Protein AF-A0A3D3GJ33-F1 (afdb_monomer_lite)

Structure (mmCIF, N/CA/C/O backbone):
data_AF-A0A3D3GJ33-F1
#
_entry.id   AF-A0A3D3GJ33-F1
#
loop_
_atom_site.group_PDB
_atom_site.id
_atom_site.type_symbol
_atom_site.label_atom_id
_atom_site.label_alt_id
_atom_site.label_comp_id
_atom_site.label_asym_id
_atom_site.label_entity_id
_atom_site.label_seq_id
_atom_site.pdbx_PDB_ins_code
_atom_site.Cartn_x
_atom_site.Cartn_y
_atom_site.Cartn_z
_atom_site.occupancy
_atom_site.B_iso_or_equiv
_atom_site.auth_seq_id
_atom_site.auth_comp_id
_atom_site.auth_asym_id
_atom_site.auth_atom_id
_atom_site.pdbx_PDB_model_num
ATOM 1 N N . MET A 1 1 ? 20.729 5.915 -4.179 1.00 46.34 1 MET A N 1
ATOM 2 C CA . MET A 1 1 ? 20.562 5.447 -5.581 1.00 46.34 1 MET A CA 1
ATOM 3 C C . MET A 1 1 ? 20.713 6.650 -6.512 1.00 46.34 1 MET A C 1
ATOM 5 O O . MET A 1 1 ? 20.103 7.669 -6.244 1.00 46.34 1 MET A O 1
ATOM 9 N N . ASN A 1 2 ? 21.582 6.604 -7.528 1.00 41.28 2 ASN A N 1
ATOM 10 C CA . ASN A 1 2 ? 21.880 7.772 -8.379 1.00 41.28 2 ASN A CA 1
ATOM 11 C C . ASN A 1 2 ? 20.726 8.002 -9.383 1.00 41.28 2 ASN A C 1
ATOM 13 O O . ASN A 1 2 ? 20.370 7.049 -10.076 1.00 41.28 2 ASN A O 1
ATOM 17 N N . LYS A 1 3 ? 20.158 9.219 -9.475 1.00 41.78 3 LYS A N 1
ATOM 18 C CA . LYS A 1 3 ? 18.988 9.573 -10.325 1.00 41.78 3 LYS A CA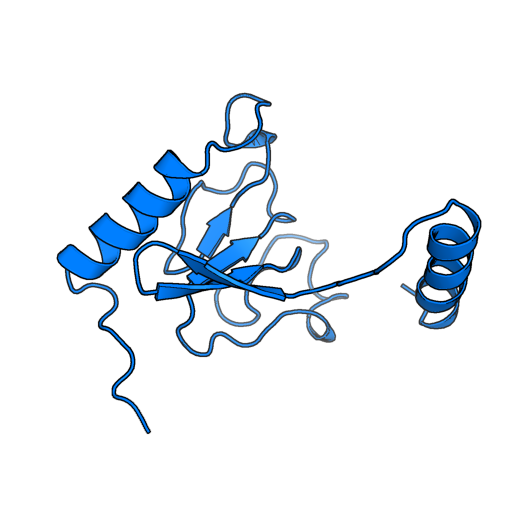 1
ATOM 19 C C . LYS A 1 3 ? 19.077 9.017 -11.759 1.00 41.78 3 LYS A C 1
ATOM 21 O O . LYS A 1 3 ? 18.108 8.462 -12.264 1.00 41.78 3 LYS A O 1
ATOM 26 N N . ARG A 1 4 ? 20.284 9.010 -12.342 1.00 39.16 4 ARG A N 1
ATOM 27 C CA . ARG A 1 4 ? 20.567 8.451 -13.680 1.00 39.16 4 ARG A CA 1
ATOM 28 C C . ARG A 1 4 ? 20.293 6.946 -13.835 1.00 39.16 4 ARG A C 1
ATOM 30 O O . ARG A 1 4 ? 20.022 6.495 -14.942 1.00 39.16 4 ARG A O 1
ATOM 37 N N . LYS A 1 5 ? 20.376 6.146 -12.763 1.00 45.44 5 LYS A N 1
ATOM 38 C CA . LYS A 1 5 ? 20.092 4.695 -12.810 1.00 45.44 5 LYS A CA 1
ATOM 39 C C . LYS A 1 5 ? 18.592 4.384 -12.784 1.00 45.44 5 LYS A C 1
ATOM 41 O O . LYS A 1 5 ? 18.191 3.395 -13.386 1.00 45.44 5 LYS A O 1
ATOM 46 N N . ALA A 1 6 ? 17.780 5.208 -12.118 1.00 52.34 6 ALA A N 1
ATOM 47 C CA . ALA A 1 6 ? 16.324 5.044 -12.105 1.00 52.34 6 ALA A CA 1
ATOM 48 C C . ALA A 1 6 ? 15.701 5.448 -13.455 1.00 52.34 6 ALA A C 1
ATOM 50 O O . ALA A 1 6 ? 14.804 4.771 -13.947 1.00 52.34 6 ALA A O 1
ATOM 51 N N . GLU A 1 7 ? 16.237 6.493 -14.093 1.00 50.84 7 GLU A N 1
ATOM 52 C CA . GLU A 1 7 ? 15.818 6.936 -15.430 1.00 50.84 7 GLU A CA 1
ATOM 53 C C . GLU A 1 7 ? 16.189 5.916 -16.518 1.00 50.84 7 GLU A C 1
ATOM 55 O O . GLU A 1 7 ? 15.342 5.563 -17.332 1.00 50.84 7 GLU A O 1
ATOM 60 N N . GLY A 1 8 ? 17.399 5.343 -16.480 1.00 56.66 8 GLY A N 1
ATOM 61 C CA . GLY A 1 8 ? 17.812 4.309 -17.443 1.00 56.66 8 GLY A CA 1
ATOM 62 C C . GLY A 1 8 ? 17.027 2.992 -17.343 1.00 56.66 8 GLY A C 1
ATOM 63 O O . GLY A 1 8 ? 16.933 2.259 -18.324 1.00 56.66 8 GLY A O 1
ATOM 64 N N . ALA A 1 9 ? 16.432 2.692 -16.183 1.00 66.81 9 ALA A N 1
ATOM 65 C CA . ALA A 1 9 ? 15.575 1.518 -16.013 1.00 66.81 9 ALA A CA 1
ATOM 66 C C . ALA A 1 9 ? 14.190 1.703 -16.656 1.00 66.81 9 ALA A C 1
ATOM 68 O O . ALA A 1 9 ? 13.548 0.734 -17.044 1.00 66.81 9 ALA A O 1
ATOM 69 N N . ARG A 1 10 ? 13.711 2.945 -16.789 1.00 80.19 10 ARG A N 1
ATOM 70 C CA . ARG A 1 10 ? 12.401 3.224 -17.388 1.00 80.19 10 ARG A CA 1
ATOM 71 C C . ARG A 1 10 ? 12.368 2.810 -18.857 1.00 80.19 10 ARG A C 1
ATOM 73 O O . ARG A 1 10 ? 11.447 2.111 -19.274 1.00 80.19 10 ARG A O 1
ATOM 80 N N . ASP A 1 11 ? 13.394 3.191 -19.608 1.00 85.12 11 ASP A N 1
ATOM 81 C CA . ASP A 1 11 ? 13.499 2.867 -21.031 1.00 85.12 11 ASP A CA 1
ATOM 82 C C . ASP A 1 11 ? 13.613 1.361 -21.259 1.00 85.12 11 ASP A C 1
ATOM 84 O O . ASP A 1 11 ? 12.991 0.834 -22.180 1.00 85.12 11 ASP A O 1
ATOM 88 N N . SER A 1 12 ? 14.335 0.643 -20.392 1.00 87.94 12 SER A N 1
ATOM 89 C CA . SER A 1 12 ? 14.434 -0.813 -20.502 1.00 87.94 12 SER A CA 1
ATOM 90 C C . SER A 1 12 ? 13.097 -1.512 -20.243 1.00 87.94 12 SER A C 1
ATOM 92 O O . SER A 1 12 ? 12.781 -2.463 -20.955 1.00 87.94 12 SER A O 1
ATOM 94 N N . TYR A 1 13 ? 12.264 -1.028 -19.310 1.00 89.06 13 TYR A N 1
ATOM 95 C CA . TYR A 1 13 ? 10.905 -1.557 -19.128 1.00 89.06 13 TYR A CA 1
ATOM 96 C C . TYR A 1 13 ? 10.036 -1.340 -20.373 1.00 89.06 13 TYR A C 1
ATOM 98 O O . TYR A 1 13 ? 9.373 -2.272 -20.829 1.00 89.06 13 TYR A O 1
ATOM 106 N N . PHE A 1 14 ? 10.062 -0.152 -20.982 1.00 91.69 14 PHE A N 1
ATOM 107 C CA . PHE A 1 14 ? 9.295 0.086 -22.211 1.00 91.69 14 PHE A CA 1
ATOM 108 C C . PHE A 1 14 ? 9.802 -0.758 -23.385 1.00 91.69 14 PHE A C 1
ATOM 110 O O . PHE A 1 14 ? 8.999 -1.337 -24.115 1.00 91.69 14 PHE A O 1
ATOM 117 N N . GLN A 1 15 ? 11.122 -0.903 -23.533 1.00 92.38 15 GLN A N 1
ATOM 118 C CA . GLN A 1 15 ? 11.723 -1.781 -24.544 1.00 92.38 15 GLN A CA 1
ATOM 119 C C . GLN A 1 15 ? 11.366 -3.257 -24.324 1.00 92.38 15 GLN A C 1
ATOM 121 O O . GLN A 1 15 ? 11.182 -3.990 -25.292 1.00 92.38 15 GLN A O 1
ATOM 126 N N . ALA A 1 16 ? 11.208 -3.687 -23.070 1.00 92.88 16 ALA A N 1
ATOM 127 C CA . ALA A 1 16 ? 10.734 -5.024 -22.719 1.00 92.88 16 ALA A CA 1
ATOM 128 C C . ALA A 1 16 ? 9.220 -5.226 -22.953 1.00 92.88 16 ALA A C 1
ATOM 130 O O . ALA A 1 16 ? 8.720 -6.335 -22.772 1.00 92.88 16 ALA A O 1
ATOM 131 N N . GLY A 1 17 ? 8.486 -4.185 -23.364 1.00 94.25 17 GLY A N 1
ATOM 132 C CA . GLY A 1 17 ? 7.074 -4.265 -23.746 1.00 94.25 17 GLY A CA 1
ATOM 133 C C . GLY A 1 17 ? 6.077 -3.811 -22.677 1.00 94.25 17 GLY A C 1
ATOM 134 O O . GLY A 1 17 ? 4.867 -3.926 -22.893 1.00 94.25 17 GLY A O 1
ATOM 135 N N . PHE A 1 18 ? 6.534 -3.270 -21.542 1.00 91.69 18 PHE A N 1
ATOM 136 C CA . PHE A 1 18 ? 5.631 -2.638 -20.576 1.00 91.69 18 PHE A CA 1
ATOM 137 C C . PHE A 1 18 ? 4.992 -1.396 -21.208 1.00 91.69 18 PHE A C 1
ATOM 139 O O . PHE A 1 18 ? 5.685 -0.566 -21.782 1.00 91.69 18 PHE A O 1
ATOM 146 N N . LYS A 1 19 ? 3.666 -1.247 -21.107 1.00 92.00 19 LYS A N 1
ATOM 147 C CA . LYS A 1 19 ? 2.940 -0.093 -21.682 1.00 92.00 19 LYS A CA 1
ATOM 148 C C . LYS A 1 19 ? 2.905 1.119 -20.761 1.00 92.00 19 LYS A C 1
ATOM 150 O O . LYS A 1 19 ? 2.789 2.248 -21.224 1.00 92.00 19 LYS A O 1
ATOM 155 N N . THR A 1 20 ? 2.977 0.881 -19.458 1.00 89.69 20 THR A N 1
ATOM 156 C CA . THR A 1 20 ? 2.901 1.906 -18.421 1.00 89.69 20 THR A CA 1
ATOM 157 C C . THR A 1 20 ? 3.832 1.532 -17.283 1.00 89.69 20 THR A C 1
ATOM 159 O O . THR A 1 20 ? 3.923 0.361 -16.920 1.00 89.69 20 THR A O 1
ATOM 162 N N . LEU A 1 21 ? 4.475 2.536 -16.696 1.00 88.81 21 LEU A N 1
ATOM 163 C CA . LEU A 1 21 ? 5.271 2.398 -15.484 1.00 88.81 21 LEU A CA 1
ATOM 164 C C . LEU A 1 21 ? 4.726 3.388 -14.458 1.00 88.81 21 LEU A C 1
ATOM 166 O O . LEU A 1 21 ? 4.778 4.597 -14.687 1.00 88.81 21 LEU A O 1
ATOM 170 N N . GLN A 1 22 ? 4.192 2.863 -13.360 1.00 88.00 22 GLN A N 1
ATOM 171 C CA . GLN A 1 22 ? 3.681 3.634 -12.232 1.00 88.00 22 GLN A CA 1
ATOM 172 C C . GLN A 1 22 ? 4.519 3.270 -11.007 1.00 88.00 22 GLN A C 1
ATOM 174 O O . GLN A 1 22 ? 4.682 2.090 -10.703 1.00 88.00 22 GLN A O 1
ATOM 179 N N . LEU A 1 23 ? 5.112 4.274 -10.363 1.00 85.88 23 LEU A N 1
ATOM 180 C CA . LEU A 1 23 ? 5.870 4.090 -9.117 1.00 85.88 23 LEU A CA 1
ATOM 181 C C . LEU A 1 23 ? 4.948 4.135 -7.898 1.00 85.88 23 LEU A C 1
ATOM 183 O O . LEU A 1 23 ? 5.205 3.477 -6.892 1.00 85.88 23 LEU A O 1
ATOM 187 N N . ASP A 1 24 ? 3.866 4.888 -8.040 1.00 90.94 24 ASP A N 1
ATOM 188 C CA . ASP A 1 24 ? 2.751 4.965 -7.126 1.00 90.94 24 ASP A CA 1
ATOM 189 C C . ASP A 1 24 ? 1.444 5.063 -7.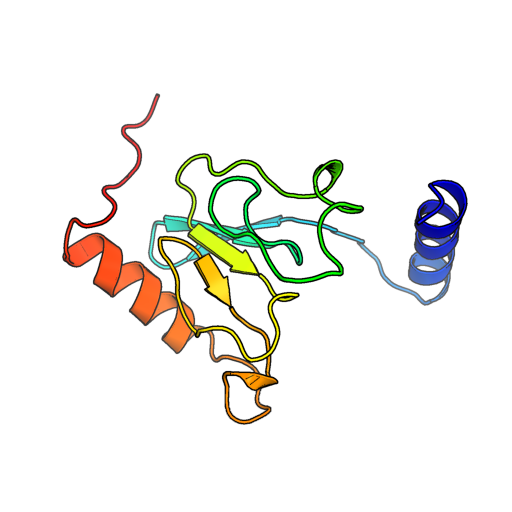919 1.00 90.94 24 ASP A C 1
ATOM 191 O O . ASP A 1 24 ? 1.435 5.312 -9.130 1.00 90.94 24 ASP A O 1
ATOM 195 N N . SER A 1 25 ? 0.342 4.774 -7.240 1.00 93.88 25 SER A N 1
ATOM 196 C CA . SER A 1 25 ? -1.010 4.886 -7.779 1.00 93.88 25 SER A CA 1
ATOM 197 C C . SER A 1 25 ? -1.999 5.002 -6.629 1.00 93.88 25 SER A C 1
ATOM 199 O O . SER A 1 25 ? -1.701 4.555 -5.525 1.00 93.88 25 SER A O 1
ATOM 201 N N . THR A 1 26 ? -3.187 5.541 -6.876 1.00 95.25 26 THR A N 1
ATOM 202 C CA . THR A 1 26 ? -4.259 5.573 -5.875 1.00 95.25 26 THR A CA 1
ATOM 203 C C . THR A 1 26 ? -5.453 4.795 -6.400 1.00 95.25 26 THR A C 1
ATOM 205 O O . THR A 1 26 ? -5.864 4.987 -7.544 1.00 95.25 26 THR A O 1
ATOM 208 N N . LEU A 1 27 ? -6.003 3.917 -5.564 1.00 94.44 27 LEU A N 1
ATOM 209 C CA . LEU A 1 27 ? -7.187 3.116 -5.852 1.00 94.44 27 LEU A CA 1
ATOM 210 C C . LEU A 1 27 ? -8.239 3.329 -4.770 1.00 94.44 27 LEU A C 1
ATOM 212 O O . LEU A 1 27 ? -7.916 3.621 -3.622 1.00 94.44 27 LEU A O 1
ATOM 216 N N . GLU A 1 28 ? -9.498 3.128 -5.131 1.00 95.06 28 GLU A N 1
ATOM 217 C CA . GLU A 1 28 ? -10.573 3.015 -4.156 1.00 95.06 28 GLU A CA 1
ATOM 218 C C . GLU A 1 28 ? -10.731 1.546 -3.758 1.00 95.06 28 GLU A C 1
ATOM 220 O O . GLU A 1 28 ? -10.902 0.676 -4.614 1.00 95.06 28 GLU A O 1
ATOM 225 N N . ILE A 1 29 ? -10.628 1.263 -2.461 1.00 94.38 29 ILE A N 1
ATOM 226 C CA . ILE A 1 29 ? -10.828 -0.070 -1.891 1.00 94.38 29 ILE A CA 1
ATOM 227 C C . ILE A 1 29 ? -11.711 0.105 -0.670 1.00 94.38 29 ILE A C 1
ATOM 229 O O . ILE A 1 29 ? -11.370 0.874 0.226 1.00 94.38 29 ILE A O 1
ATOM 233 N N . ALA A 1 30 ? -12.826 -0.625 -0.626 1.00 93.62 30 ALA A N 1
ATOM 234 C CA . ALA A 1 30 ? -13.779 -0.538 0.476 1.00 93.62 30 ALA A CA 1
ATOM 235 C C . ALA A 1 30 ? -14.218 0.908 0.791 1.00 93.62 30 ALA A C 1
ATOM 237 O O . ALA A 1 30 ? -14.195 1.323 1.948 1.00 93.62 30 ALA A O 1
ATOM 238 N N . ASP A 1 31 ? -14.550 1.671 -0.255 1.00 92.12 31 ASP A N 1
ATOM 239 C CA . ASP A 1 31 ? -14.976 3.075 -0.173 1.00 92.12 31 ASP A CA 1
ATOM 240 C C . ASP A 1 31 ? -13.923 4.017 0.449 1.00 92.12 31 ASP A C 1
ATOM 242 O O . ASP A 1 31 ? -14.218 5.140 0.845 1.00 92.12 31 ASP A O 1
ATOM 246 N N . GLN A 1 32 ? -12.662 3.580 0.535 1.00 91.38 32 GLN A N 1
ATOM 247 C CA . GLN A 1 32 ? -11.543 4.385 1.014 1.00 91.38 32 GLN A CA 1
ATOM 248 C C . GLN A 1 32 ? -10.505 4.580 -0.087 1.00 91.38 32 GLN A C 1
ATOM 250 O O . GLN A 1 32 ? -10.186 3.669 -0.851 1.00 91.38 32 GLN A O 1
ATOM 255 N N . GLN A 1 33 ? -9.916 5.772 -0.121 1.00 94.25 33 GLN A N 1
ATOM 256 C CA . GLN A 1 33 ? -8.769 6.063 -0.973 1.00 94.25 33 GLN A CA 1
ATOM 257 C C . GLN A 1 33 ? -7.514 5.392 -0.395 1.00 94.25 33 GLN A C 1
ATOM 259 O O . GLN A 1 33 ? -7.106 5.656 0.743 1.00 94.25 33 GLN A O 1
ATOM 264 N N . VAL A 1 34 ? -6.902 4.530 -1.201 1.00 95.25 34 VAL A N 1
ATOM 265 C CA . VAL A 1 34 ? -5.726 3.735 -0.858 1.00 95.25 34 VAL A CA 1
ATOM 266 C C . VAL A 1 34 ? -4.588 4.084 -1.806 1.00 95.25 34 VAL A C 1
ATOM 268 O O . VAL A 1 34 ? -4.676 3.874 -3.013 1.00 95.25 34 VAL A O 1
ATOM 271 N N . LEU A 1 35 ? -3.501 4.605 -1.249 1.00 95.88 35 LEU A N 1
ATOM 272 C CA . LEU A 1 35 ? -2.245 4.835 -1.941 1.00 95.88 35 LEU A CA 1
ATOM 273 C C . LEU A 1 35 ? -1.466 3.519 -2.044 1.00 95.88 35 LEU A C 1
ATOM 275 O O . LEU A 1 35 ? -1.272 2.806 -1.062 1.00 95.88 35 LEU A O 1
ATOM 279 N N . LEU A 1 36 ? -0.981 3.215 -3.236 1.00 95.06 36 LEU A N 1
ATOM 280 C CA . LEU A 1 36 ? -0.085 2.109 -3.519 1.00 95.06 36 LEU A CA 1
ATOM 281 C C . LEU A 1 36 ? 1.294 2.702 -3.762 1.00 95.06 36 LEU A C 1
ATOM 283 O O . LEU A 1 36 ? 1.483 3.460 -4.708 1.00 95.06 36 LEU A O 1
ATOM 287 N N . THR A 1 37 ? 2.267 2.347 -2.935 1.00 92.31 37 THR A N 1
ATOM 288 C CA . THR A 1 37 ? 3.677 2.654 -3.189 1.00 92.31 37 THR A CA 1
ATOM 289 C C . THR A 1 37 ? 4.550 1.655 -2.454 1.00 92.31 37 THR A C 1
ATOM 291 O O . THR A 1 37 ? 4.154 1.098 -1.440 1.00 92.31 37 THR A O 1
ATOM 294 N N . HIS A 1 38 ? 5.758 1.395 -2.941 1.00 90.00 38 HIS A N 1
ATOM 295 C CA . HIS A 1 38 ? 6.634 0.446 -2.261 1.00 90.00 38 HIS A CA 1
ATOM 296 C C . HIS A 1 38 ? 7.099 0.953 -0.885 1.00 90.00 38 HIS A C 1
ATOM 298 O O . HIS A 1 38 ? 7.307 0.147 0.023 1.00 90.00 38 HIS A O 1
ATOM 304 N N . MET A 1 39 ? 7.256 2.272 -0.738 1.00 88.81 39 MET A N 1
ATOM 305 C CA . MET A 1 39 ? 7.822 2.900 0.455 1.00 88.81 39 MET A CA 1
ATOM 306 C C . MET A 1 39 ? 6.754 3.129 1.539 1.00 88.81 39 MET A C 1
ATOM 308 O O . MET A 1 39 ? 5.653 3.574 1.217 1.00 88.81 39 MET A O 1
ATOM 312 N N . PRO A 1 40 ? 7.070 2.902 2.827 1.00 88.94 40 PRO A N 1
ATOM 313 C CA . PRO A 1 40 ? 6.180 3.266 3.930 1.00 88.94 40 PRO A CA 1
ATOM 314 C C . PRO A 1 40 ? 6.117 4.794 4.112 1.00 88.94 40 PRO A C 1
ATOM 316 O O . PRO A 1 40 ? 6.965 5.529 3.597 1.00 88.94 40 PRO A O 1
ATOM 319 N N . TYR A 1 41 ? 5.148 5.282 4.894 1.00 89.12 41 TYR A N 1
ATOM 320 C CA . TYR A 1 41 ? 5.046 6.710 5.217 1.00 89.12 41 TYR A CA 1
ATOM 321 C C . TYR A 1 41 ? 6.282 7.251 5.954 1.00 89.12 41 TYR A C 1
ATOM 323 O O . TYR A 1 41 ? 6.910 6.565 6.764 1.00 89.12 41 TYR A O 1
ATOM 331 N N . SER A 1 42 ? 6.602 8.527 5.707 1.00 78.25 42 SER A N 1
ATOM 332 C CA . SER A 1 42 ? 7.778 9.213 6.263 1.00 78.25 42 SER A CA 1
ATOM 333 C C . SER A 1 42 ? 7.762 9.395 7.785 1.00 78.25 42 SER A C 1
ATOM 335 O O . SER A 1 42 ? 8.823 9.450 8.397 1.00 78.25 42 SER A O 1
ATOM 337 N N . SER A 1 43 ? 6.586 9.522 8.404 1.00 60.94 43 SER A N 1
ATOM 338 C CA . SER A 1 43 ? 6.447 10.041 9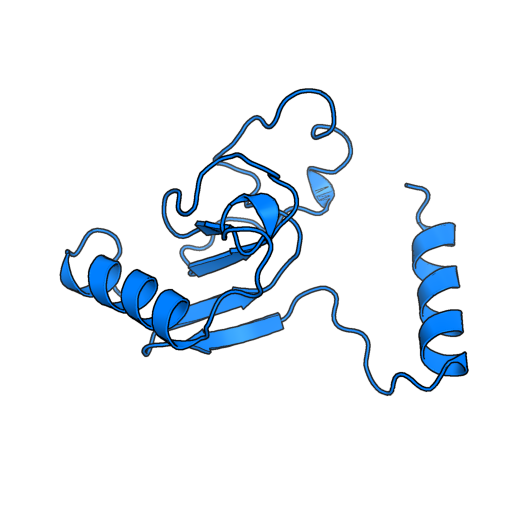.774 1.00 60.94 43 SER A CA 1
ATOM 339 C C . SER A 1 43 ? 6.383 8.993 10.887 1.00 60.94 43 SER A C 1
ATOM 341 O O . SER A 1 43 ? 6.476 9.366 12.053 1.00 60.94 43 SER A O 1
ATOM 343 N N . ASP A 1 44 ? 6.244 7.701 10.574 1.00 55.53 44 ASP A N 1
ATOM 344 C CA . ASP A 1 44 ? 5.705 6.758 11.571 1.00 55.53 44 ASP A CA 1
ATOM 345 C C . ASP A 1 44 ? 6.684 5.647 11.992 1.00 55.53 44 ASP A C 1
ATOM 347 O O . ASP A 1 44 ? 6.406 4.878 12.926 1.00 55.53 44 ASP A O 1
ATOM 351 N N . ILE A 1 45 ? 7.817 5.494 11.293 1.00 57.59 45 ILE A N 1
ATOM 352 C CA . ILE A 1 45 ? 8.702 4.339 11.482 1.00 57.59 45 ILE A CA 1
ATOM 353 C C . ILE A 1 45 ? 10.163 4.689 11.191 1.00 57.59 45 ILE A C 1
ATOM 355 O O . ILE A 1 45 ? 10.529 4.980 10.051 1.00 57.59 45 ILE A O 1
ATOM 359 N N . VAL A 1 46 ? 11.000 4.569 12.223 1.00 56.72 46 VAL A N 1
ATOM 360 C CA . VAL A 1 46 ? 12.432 4.300 12.063 1.00 56.72 46 VAL A CA 1
ATOM 361 C C . VAL A 1 46 ? 12.547 2.821 11.693 1.00 56.72 46 VAL A C 1
ATOM 363 O O . VAL A 1 46 ? 12.306 1.955 12.537 1.00 56.72 46 VAL A O 1
ATOM 366 N N . ILE A 1 47 ? 12.817 2.502 10.427 1.00 59.94 47 ILE A N 1
ATOM 367 C CA . ILE A 1 47 ? 13.169 1.136 10.029 1.00 59.94 47 ILE A CA 1
ATOM 368 C C . ILE A 1 47 ? 14.694 1.059 10.072 1.00 59.94 47 ILE A C 1
ATOM 370 O O . ILE A 1 47 ? 15.379 1.886 9.483 1.00 59.94 47 ILE A O 1
ATOM 374 N N . ASP A 1 48 ? 15.231 0.114 10.840 1.00 56.84 48 ASP A N 1
ATOM 375 C CA . ASP A 1 48 ? 16.666 0.017 11.123 1.00 56.84 48 ASP A CA 1
ATOM 376 C C . ASP A 1 48 ? 17.568 0.089 9.874 1.00 56.84 48 ASP A C 1
ATOM 378 O O . ASP A 1 48 ? 17.338 -0.595 8.876 1.00 56.84 48 ASP A O 1
ATOM 382 N N . GLY A 1 49 ? 18.647 0.874 9.978 1.00 53.97 49 GLY A N 1
ATOM 383 C CA . GLY A 1 49 ? 19.905 0.758 9.223 1.00 53.97 49 GLY A CA 1
ATOM 384 C C . GLY A 1 49 ? 19.915 1.117 7.729 1.00 53.97 49 GLY A C 1
ATOM 385 O O . GLY A 1 49 ? 20.928 1.620 7.249 1.00 53.97 49 GLY A O 1
ATOM 386 N N . TYR A 1 50 ? 18.828 0.889 6.986 1.00 49.16 50 TYR A N 1
ATOM 387 C CA . TYR A 1 50 ? 18.779 1.038 5.516 1.00 49.16 50 TYR A CA 1
ATOM 388 C C . TYR A 1 50 ? 18.021 2.277 5.014 1.00 49.16 50 TYR A C 1
ATOM 390 O O . TYR A 1 50 ? 17.966 2.541 3.813 1.00 49.16 50 TYR A O 1
ATOM 398 N N . ASP A 1 51 ? 17.446 3.048 5.929 1.00 57.44 51 ASP A N 1
ATOM 399 C CA . ASP A 1 51 ? 16.208 3.776 5.657 1.00 57.44 51 ASP A CA 1
ATOM 400 C C . ASP A 1 51 ? 16.376 5.301 5.549 1.00 57.44 51 ASP A C 1
ATOM 402 O O . ASP A 1 51 ? 15.619 5.992 4.866 1.00 57.44 51 ASP A O 1
ATOM 406 N N . GLU A 1 52 ? 17.433 5.842 6.157 1.00 59.62 52 GLU A N 1
ATOM 407 C CA . GLU A 1 52 ? 17.733 7.280 6.136 1.00 59.62 52 GLU A CA 1
ATOM 408 C C . GLU A 1 52 ? 18.006 7.801 4.716 1.00 59.62 52 GLU A C 1
ATOM 410 O O . GLU A 1 52 ? 17.677 8.939 4.389 1.00 59.62 52 GLU A O 1
ATOM 415 N N . GLN A 1 53 ? 18.545 6.949 3.839 1.00 63.62 53 GLN A N 1
ATOM 416 C CA . GLN A 1 53 ? 18.916 7.324 2.471 1.00 63.62 53 GLN A CA 1
ATOM 417 C C . GLN A 1 53 ? 17.716 7.476 1.525 1.00 63.62 53 GLN A C 1
ATOM 419 O O . GLN A 1 53 ? 17.880 8.018 0.433 1.00 63.62 53 GLN A O 1
ATOM 424 N N . PHE A 1 54 ? 16.530 6.991 1.910 1.00 69.38 54 PHE A N 1
ATOM 425 C CA . PHE A 1 54 ? 15.347 6.974 1.044 1.00 69.38 54 PHE A CA 1
ATOM 426 C C . PHE A 1 54 ? 14.173 7.792 1.586 1.00 69.38 54 PHE A C 1
ATOM 428 O O . PHE A 1 54 ? 13.082 7.744 1.019 1.00 69.38 54 PHE A O 1
ATOM 435 N N . GLN A 1 55 ? 14.400 8.581 2.639 1.00 72.62 55 GLN A N 1
ATOM 436 C CA . GLN A 1 55 ? 13.389 9.446 3.256 1.00 72.62 55 GLN A CA 1
ATOM 437 C C . GLN A 1 55 ? 12.713 10.382 2.243 1.00 72.62 55 GLN A C 1
ATOM 439 O O . GLN A 1 55 ? 11.505 10.586 2.314 1.00 72.62 55 GLN A O 1
ATOM 444 N N . GLU A 1 56 ? 13.458 10.897 1.257 1.00 75.88 56 GLU A N 1
ATOM 445 C CA . GLU A 1 56 ? 12.920 11.790 0.215 1.00 75.88 56 GLU A CA 1
ATOM 446 C C . GLU A 1 56 ? 11.905 11.112 -0.727 1.00 75.88 56 GLU A C 1
ATOM 448 O O . GLU A 1 56 ? 11.119 11.804 -1.369 1.00 75.88 56 GLU A O 1
ATOM 453 N N . TYR A 1 57 ? 11.904 9.776 -0.805 1.00 77.50 57 TYR A N 1
ATOM 454 C CA . TYR A 1 57 ? 10.999 8.994 -1.659 1.00 77.50 57 TYR A CA 1
ATOM 455 C C . TYR A 1 57 ? 9.779 8.465 -0.902 1.00 77.50 57 TYR A C 1
ATOM 457 O O . TYR A 1 57 ? 8.946 7.771 -1.485 1.00 77.50 57 TYR A O 1
ATOM 465 N N . ARG A 1 58 ? 9.675 8.746 0.401 1.00 84.94 58 ARG A N 1
ATOM 466 C CA . ARG A 1 58 ? 8.537 8.314 1.206 1.00 84.94 58 ARG A CA 1
ATOM 467 C C . ARG A 1 58 ? 7.354 9.252 0.994 1.00 84.94 58 ARG A C 1
ATOM 469 O O . ARG A 1 58 ? 7.527 10.471 1.081 1.00 84.94 58 ARG A O 1
ATOM 476 N N . PRO A 1 59 ? 6.141 8.720 0.774 1.00 87.12 59 PRO A N 1
ATOM 477 C CA . PRO A 1 59 ? 4.958 9.560 0.765 1.00 87.12 59 PRO A CA 1
ATOM 478 C C . PRO A 1 59 ? 4.752 10.193 2.146 1.00 87.12 59 PRO A C 1
ATOM 480 O O . PRO A 1 59 ? 5.120 9.630 3.186 1.00 87.12 59 PRO A O 1
ATOM 483 N N . LYS A 1 60 ? 4.116 11.363 2.160 1.00 85.62 60 LYS A N 1
ATOM 484 C CA . LYS A 1 60 ? 3.607 11.965 3.394 1.00 85.62 60 LYS A CA 1
ATOM 485 C C . LYS A 1 60 ? 2.314 11.265 3.794 1.00 85.62 60 LYS A C 1
ATOM 487 O O . LYS A 1 60 ? 1.503 10.922 2.936 1.00 85.62 60 LYS A O 1
ATOM 492 N N . ASN A 1 61 ? 2.111 11.078 5.094 1.00 84.88 61 ASN A N 1
ATOM 493 C CA . ASN A 1 61 ? 0.849 10.563 5.605 1.00 84.88 61 ASN A CA 1
ATOM 494 C C . ASN A 1 61 ? -0.215 11.666 5.547 1.00 84.88 61 ASN A C 1
ATOM 496 O O . ASN A 1 61 ? -0.317 12.497 6.445 1.00 84.88 61 ASN A O 1
ATOM 500 N N . GLU A 1 62 ? -0.999 11.681 4.474 1.00 85.50 62 GLU A N 1
ATOM 501 C CA . GLU A 1 62 ? -2.129 12.601 4.319 1.00 85.50 62 GLU A CA 1
ATOM 502 C C . GLU A 1 62 ? -3.454 11.985 4.819 1.00 85.50 62 GLU A C 1
ATOM 504 O O . GLU A 1 62 ? -4.539 12.465 4.496 1.00 85.50 62 GLU A O 1
ATOM 509 N N . GLY A 1 63 ? -3.400 10.893 5.587 1.00 85.38 63 GLY A N 1
ATOM 510 C CA . GLY A 1 63 ? -4.585 10.198 6.094 1.00 85.38 63 GLY A CA 1
ATOM 511 C C . GLY A 1 63 ? -5.224 9.219 5.106 1.00 85.38 63 GLY A C 1
ATOM 512 O O . GLY A 1 63 ? -6.346 8.779 5.340 1.00 85.38 63 GLY A O 1
ATOM 513 N N . LEU A 1 64 ? -4.533 8.869 4.019 1.00 90.88 64 LEU A N 1
ATOM 514 C CA . LEU A 1 64 ? -4.939 7.775 3.133 1.00 90.88 64 LEU A CA 1
ATOM 515 C C . LEU A 1 64 ? -4.543 6.424 3.737 1.00 90.88 64 LEU A C 1
ATOM 517 O O . LEU A 1 64 ? -3.655 6.346 4.590 1.00 90.88 64 LEU A O 1
ATOM 521 N N . TRP A 1 65 ? -5.196 5.357 3.284 1.00 94.69 65 TRP A N 1
ATOM 522 C CA . TRP A 1 65 ? -4.644 4.016 3.464 1.00 94.69 65 TRP A CA 1
ATOM 523 C C . TRP A 1 65 ? -3.429 3.827 2.564 1.00 94.69 65 TRP A C 1
ATOM 525 O O . TRP A 1 65 ? -3.353 4.425 1.494 1.00 94.69 65 TRP A O 1
ATOM 535 N N . LEU A 1 66 ? -2.486 2.993 2.988 1.00 94.75 66 LEU A N 1
ATOM 536 C CA . LEU A 1 66 ? -1.264 2.708 2.251 1.00 94.75 66 LEU A CA 1
ATOM 537 C C . LEU A 1 66 ? -1.067 1.205 2.105 1.00 94.75 66 LEU A C 1
ATOM 539 O O . LEU A 1 66 ? -0.928 0.509 3.108 1.00 94.75 66 LEU A O 1
ATOM 543 N N . LEU A 1 67 ? -0.967 0.721 0.869 1.00 95.56 67 LEU A N 1
ATOM 544 C CA . LEU A 1 67 ? -0.372 -0.582 0.586 1.00 95.56 67 LEU A CA 1
ATOM 545 C C . LEU A 1 67 ? 1.098 -0.371 0.274 1.00 95.56 67 LEU A C 1
ATOM 547 O O . LEU A 1 67 ? 1.429 0.343 -0.674 1.00 95.56 67 LEU A O 1
ATOM 551 N N . HIS A 1 68 ? 1.963 -1.003 1.058 1.00 92.75 68 HIS A N 1
ATOM 552 C CA . HIS A 1 68 ? 3.400 -0.897 0.860 1.00 92.75 68 HIS A CA 1
ATOM 553 C C . HIS A 1 68 ? 4.127 -2.208 1.114 1.00 92.75 68 HIS A C 1
ATOM 555 O O . HIS A 1 68 ? 3.578 -3.167 1.649 1.00 92.75 68 HIS A O 1
ATOM 561 N N . GLY A 1 69 ? 5.389 -2.241 0.700 1.00 85.25 69 GLY A N 1
ATOM 562 C CA . GLY A 1 69 ? 6.319 -3.311 1.030 1.00 85.25 69 GLY A CA 1
ATOM 563 C C . GLY A 1 69 ? 7.465 -2.754 1.861 1.00 85.25 69 GLY A C 1
ATOM 564 O O . GLY A 1 69 ? 7.258 -1.936 2.756 1.00 85.25 69 GLY A O 1
ATOM 565 N N . HIS A 1 70 ? 8.687 -3.169 1.535 1.00 88.69 70 HIS A N 1
ATOM 566 C CA . HIS A 1 70 ? 9.946 -2.628 2.059 1.00 88.69 70 HIS A CA 1
ATOM 567 C C . HIS A 1 70 ? 10.268 -2.942 3.527 1.00 88.69 70 HIS A C 1
ATOM 569 O O . HIS A 1 70 ? 11.433 -3.089 3.879 1.00 88.69 70 HIS A O 1
ATOM 575 N N . VAL A 1 71 ? 9.265 -3.080 4.392 1.00 85.12 71 VAL A N 1
ATOM 576 C CA . VAL A 1 71 ? 9.478 -3.257 5.838 1.00 85.12 71 VAL A CA 1
ATOM 577 C C . VAL A 1 71 ? 9.769 -4.708 6.242 1.00 85.12 71 VAL A C 1
ATOM 579 O O . VAL A 1 71 ? 10.021 -4.973 7.416 1.00 85.12 71 VAL A O 1
ATOM 582 N N . HIS A 1 72 ? 9.790 -5.618 5.266 1.00 86.19 72 HIS A N 1
ATOM 583 C CA . HIS A 1 72 ? 10.024 -7.049 5.433 1.00 86.19 72 HIS A CA 1
ATOM 584 C C . HIS A 1 72 ? 9.074 -7.685 6.472 1.00 86.19 72 HIS A C 1
ATOM 586 O O . HIS A 1 72 ? 7.896 -7.334 6.528 1.00 86.19 72 HIS A O 1
ATOM 592 N N . GLU A 1 73 ? 9.590 -8.572 7.331 1.00 85.62 73 GLU A N 1
ATOM 593 C CA . GLU A 1 73 ? 8.876 -9.342 8.360 1.00 85.62 73 GLU A CA 1
ATOM 594 C C . GLU A 1 73 ? 8.196 -8.470 9.438 1.00 85.62 73 GLU A C 1
ATOM 596 O O . GLU A 1 73 ? 7.538 -8.972 10.354 1.00 85.62 73 GLU A O 1
ATOM 601 N N . LYS A 1 74 ? 8.350 -7.142 9.366 1.00 83.81 74 LYS A N 1
ATOM 602 C CA . LYS A 1 74 ? 7.763 -6.202 10.318 1.00 83.81 74 LYS A CA 1
ATOM 603 C C . LYS A 1 74 ? 6.282 -6.002 10.015 1.00 83.81 74 LYS A C 1
ATOM 605 O O . LYS A 1 74 ? 5.965 -5.297 9.069 1.00 83.81 74 LYS A O 1
ATOM 610 N N . TRP A 1 75 ? 5.438 -6.547 10.901 1.00 89.94 75 TRP A N 1
ATOM 611 C CA . TRP A 1 75 ? 3.987 -6.329 11.067 1.00 89.94 75 TRP A CA 1
ATOM 612 C C . TRP A 1 75 ? 3.126 -6.421 9.789 1.00 89.94 75 TRP A C 1
ATOM 614 O O . TRP A 1 75 ? 3.520 -6.088 8.681 1.00 89.94 75 TRP A O 1
ATOM 624 N N . LYS A 1 76 ? 1.880 -6.878 9.935 1.00 92.44 76 LYS A N 1
ATOM 625 C CA . LYS A 1 76 ? 0.921 -6.890 8.813 1.00 92.44 76 LYS A CA 1
ATOM 626 C C . LYS A 1 76 ? 0.265 -5.531 8.615 1.00 92.44 76 LYS A C 1
ATOM 628 O O . LYS A 1 76 ? 0.109 -5.070 7.489 1.00 92.44 76 LYS A O 1
ATOM 633 N N . THR A 1 77 ? -0.099 -4.884 9.716 1.00 91.75 77 THR A N 1
ATOM 634 C CA . THR A 1 77 ? -0.725 -3.563 9.727 1.00 91.75 77 THR A CA 1
ATOM 635 C C . THR A 1 77 ? -0.085 -2.681 10.791 1.00 91.75 77 THR A C 1
ATOM 637 O O . THR A 1 77 ? 0.329 -3.159 11.851 1.00 91.75 77 THR A O 1
ATOM 640 N N . LYS A 1 78 ? 0.019 -1.385 10.500 1.00 88.31 78 LYS A N 1
ATOM 641 C CA . LYS A 1 78 ? 0.423 -0.355 11.458 1.00 88.31 78 LYS A CA 1
ATOM 642 C C . LYS A 1 78 ? -0.214 0.965 11.049 1.00 88.31 78 LYS A C 1
ATOM 644 O O . LYS A 1 78 ? 0.077 1.488 9.976 1.00 88.31 78 LYS A O 1
ATOM 649 N N . ASN A 1 79 ? -1.057 1.527 11.909 1.00 89.06 79 ASN A N 1
ATOM 650 C CA . ASN A 1 79 ? -1.904 2.670 11.565 1.00 89.06 79 ASN A CA 1
ATOM 651 C C . ASN A 1 79 ? -2.708 2.383 10.276 1.00 89.06 79 ASN A C 1
ATOM 653 O O . ASN A 1 79 ? -3.221 1.281 10.098 1.00 89.06 79 ASN A O 1
ATOM 657 N N . ARG A 1 80 ? -2.752 3.338 9.339 1.00 91.31 80 ARG A N 1
ATOM 658 C CA . ARG A 1 80 ? -3.351 3.175 8.005 1.00 91.31 80 ARG A CA 1
ATOM 659 C C . ARG A 1 80 ? -2.421 2.499 6.980 1.00 91.31 80 ARG A C 1
ATOM 661 O O . ARG A 1 80 ? -2.634 2.631 5.779 1.00 91.31 80 ARG A O 1
ATOM 668 N N . MET A 1 81 ? -1.362 1.817 7.416 1.00 92.75 81 MET A N 1
ATOM 669 C CA . MET A 1 81 ? -0.428 1.118 6.529 1.00 92.75 81 MET A CA 1
ATOM 670 C C . MET A 1 81 ? -0.638 -0.391 6.598 1.00 92.75 81 MET A C 1
ATOM 672 O O . MET A 1 81 ? -0.700 -0.972 7.683 1.00 92.75 81 MET A O 1
ATOM 676 N N . ILE A 1 82 ? -0.706 -1.018 5.430 1.00 95.25 82 ILE A N 1
ATOM 677 C CA . ILE A 1 82 ? -0.818 -2.459 5.249 1.00 95.25 82 ILE A CA 1
ATOM 678 C C . ILE A 1 82 ? 0.428 -2.922 4.498 1.00 95.25 82 ILE A C 1
ATOM 680 O O . ILE A 1 82 ? 0.662 -2.542 3.346 1.00 95.25 82 ILE A O 1
ATOM 684 N N . ASN A 1 83 ? 1.218 -3.763 5.158 1.00 94.62 83 ASN A N 1
ATOM 685 C CA . ASN A 1 83 ? 2.370 -4.410 4.556 1.00 94.62 83 ASN A CA 1
ATOM 686 C C . ASN A 1 83 ? 1.882 -5.569 3.679 1.00 94.62 83 ASN A C 1
ATOM 688 O O . ASN A 1 83 ? 1.322 -6.543 4.183 1.00 94.62 83 ASN A O 1
ATOM 692 N N . VAL A 1 84 ? 2.096 -5.469 2.369 1.00 95.81 84 VAL A N 1
ATOM 693 C CA . VAL A 1 84 ? 1.759 -6.511 1.383 1.00 95.81 84 VAL A CA 1
ATOM 694 C C . VAL A 1 84 ? 2.971 -7.368 0.989 1.00 95.81 84 VAL A C 1
ATOM 696 O O . VAL A 1 84 ? 2.911 -8.121 0.017 1.00 95.81 84 VAL A O 1
ATOM 699 N N . GLY A 1 85 ? 4.079 -7.263 1.732 1.00 93.75 85 GLY A N 1
ATOM 700 C CA . GLY A 1 85 ? 5.256 -8.116 1.591 1.00 93.75 85 GLY A CA 1
ATOM 701 C C . GLY A 1 85 ? 4.932 -9.577 1.895 1.00 93.75 85 GLY A C 1
ATOM 702 O O . GLY A 1 85 ? 4.380 -9.902 2.941 1.00 93.75 85 GLY A O 1
ATOM 703 N N . VAL A 1 86 ? 5.258 -10.480 0.970 1.00 93.81 86 VAL A N 1
ATOM 704 C CA . VAL A 1 86 ? 4.876 -11.901 1.073 1.00 93.81 86 VAL A CA 1
ATOM 705 C C . VAL A 1 86 ? 5.433 -12.595 2.322 1.00 93.81 86 VAL A C 1
ATOM 707 O O . VAL A 1 86 ? 4.869 -13.583 2.781 1.00 93.81 86 VAL A O 1
ATOM 710 N N . ASP A 1 87 ? 6.512 -12.076 2.895 1.00 93.06 87 ASP A N 1
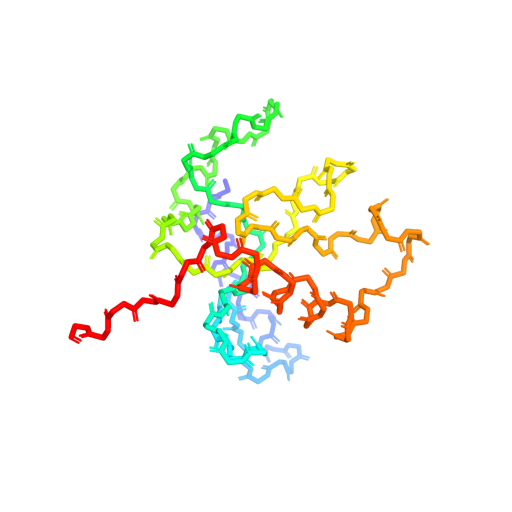ATOM 711 C CA . ASP A 1 87 ? 7.174 -12.580 4.095 1.00 93.06 87 ASP A CA 1
ATOM 712 C C . ASP A 1 87 ? 6.321 -12.469 5.364 1.00 93.06 87 ASP A C 1
ATOM 714 O O . ASP A 1 87 ? 6.448 -13.313 6.249 1.00 93.06 87 ASP A O 1
ATOM 718 N N . VAL A 1 88 ? 5.369 -11.530 5.428 1.00 93.25 88 VAL A N 1
ATOM 719 C CA . VAL A 1 88 ? 4.362 -11.503 6.507 1.00 93.25 88 VAL A CA 1
ATOM 720 C C . VAL A 1 88 ? 3.072 -12.256 6.151 1.00 93.25 88 VAL A C 1
ATOM 722 O O . VAL A 1 88 ? 2.185 -12.375 6.995 1.00 93.25 88 VAL A O 1
ATOM 725 N N . TRP A 1 89 ? 2.964 -12.828 4.946 1.00 95.00 89 TRP A N 1
ATOM 726 C CA . TRP A 1 89 ? 1.773 -13.523 4.424 1.00 95.00 89 TRP A CA 1
ATOM 727 C C . TRP A 1 89 ? 2.066 -14.961 3.970 1.00 95.00 89 TRP A C 1
ATOM 729 O O . TRP A 1 89 ? 1.596 -15.403 2.924 1.00 95.00 89 TRP A O 1
ATOM 739 N N . GLU A 1 90 ? 2.850 -15.708 4.753 1.00 94.44 90 GLU A N 1
ATOM 740 C CA . GLU A 1 90 ? 3.175 -17.123 4.483 1.00 94.44 90 GLU A CA 1
ATOM 741 C C . GLU A 1 90 ? 3.791 -17.358 3.089 1.00 94.44 90 GLU A C 1
ATOM 743 O O . GLU A 1 90 ? 3.567 -18.390 2.454 1.00 94.44 90 GLU A O 1
ATOM 748 N N . PHE A 1 91 ? 4.555 -16.380 2.596 1.00 94.75 91 PHE A N 1
ATOM 749 C CA . PHE A 1 91 ? 5.155 -16.368 1.260 1.00 94.75 91 PHE A CA 1
ATOM 750 C C . PHE A 1 91 ? 4.134 -16.491 0.121 1.00 94.75 91 PHE A C 1
ATOM 752 O O . PHE A 1 91 ? 4.423 -17.052 -0.939 1.00 94.75 91 PHE A O 1
ATOM 759 N N . ARG A 1 92 ? 2.931 -15.940 0.322 1.00 95.00 92 ARG A N 1
ATOM 760 C CA . ARG A 1 92 ? 1.859 -15.897 -0.677 1.00 95.00 92 ARG A CA 1
ATOM 761 C C . ARG A 1 92 ? 1.425 -14.461 -0.971 1.00 95.00 92 ARG A C 1
ATOM 763 O O . ARG A 1 92 ? 1.519 -13.599 -0.098 1.00 95.00 92 ARG A O 1
ATOM 770 N N . PRO A 1 93 ? 0.924 -14.191 -2.191 1.00 94.75 93 PRO A N 1
ATOM 771 C CA . PRO A 1 93 ? 0.264 -12.928 -2.486 1.00 94.75 93 PRO A CA 1
ATOM 772 C C . PRO A 1 93 ? -0.923 -12.692 -1.550 1.00 94.75 93 PRO A C 1
ATOM 774 O O . PRO A 1 93 ? -1.668 -13.623 -1.238 1.00 94.75 93 PRO A O 1
ATOM 777 N N . VAL A 1 94 ? -1.119 -11.437 -1.149 1.00 95.31 94 VAL A N 1
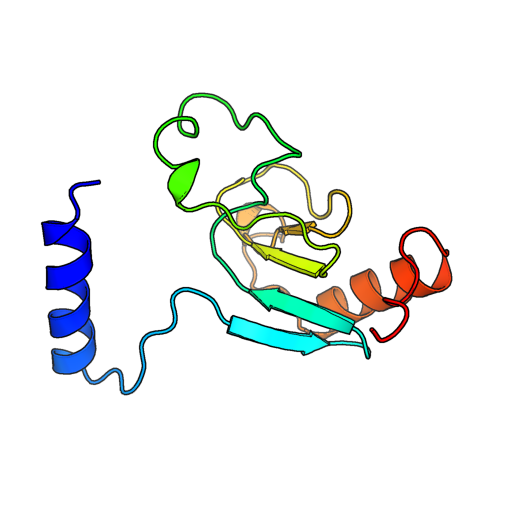ATOM 778 C CA . VAL A 1 94 ? -2.250 -11.037 -0.307 1.00 95.31 94 VAL A CA 1
ATOM 779 C C . VAL A 1 94 ? -3.528 -11.016 -1.150 1.00 95.31 94 VAL A C 1
ATOM 781 O O . VAL A 1 94 ? -3.562 -10.318 -2.167 1.00 95.31 94 VAL A O 1
ATOM 784 N N . PRO A 1 95 ? -4.589 -11.747 -0.766 1.00 95.56 95 PRO A N 1
ATOM 785 C CA . PRO A 1 95 ? -5.876 -11.648 -1.441 1.00 95.56 95 PRO A CA 1
ATOM 786 C C . PRO A 1 95 ? -6.484 -10.253 -1.269 1.00 95.56 95 PRO A C 1
ATOM 788 O O . PRO A 1 95 ? -6.437 -9.682 -0.179 1.00 95.56 95 PRO A O 1
ATOM 791 N N . MET A 1 96 ? -7.137 -9.736 -2.315 1.00 95.44 96 MET A N 1
ATOM 792 C CA . MET A 1 96 ? -7.813 -8.431 -2.253 1.00 95.44 96 MET A CA 1
ATOM 793 C C . MET A 1 96 ? -8.849 -8.370 -1.120 1.00 95.44 96 MET A C 1
ATOM 795 O O . MET A 1 96 ? -8.933 -7.372 -0.414 1.00 95.44 96 MET A O 1
ATOM 799 N N . SER A 1 97 ? -9.570 -9.467 -0.873 1.00 96.50 97 SER A N 1
ATOM 800 C CA . SER A 1 97 ? -10.561 -9.554 0.205 1.00 96.50 97 SER A CA 1
ATOM 801 C C . SER A 1 97 ? -9.970 -9.295 1.593 1.00 96.50 97 SER A C 1
ATOM 803 O O . SER A 1 97 ? -10.628 -8.685 2.426 1.00 96.50 97 SER A O 1
ATOM 805 N N . SER A 1 98 ? -8.725 -9.716 1.843 1.00 96.12 98 SER A N 1
ATOM 806 C CA . SER A 1 98 ? -8.045 -9.455 3.117 1.00 96.12 98 SER A CA 1
ATOM 807 C C . SER A 1 98 ? -7.707 -7.975 3.279 1.00 96.12 98 SER A C 1
ATOM 809 O O . SER A 1 98 ? -7.823 -7.434 4.374 1.00 96.12 98 SER A O 1
ATOM 811 N N . VAL A 1 99 ? -7.320 -7.307 2.188 1.00 95.75 99 VAL A N 1
ATOM 812 C CA . VAL A 1 99 ? -7.079 -5.859 2.189 1.00 95.75 99 VAL A CA 1
ATOM 813 C C . VAL A 1 99 ? -8.382 -5.109 2.459 1.00 95.75 99 VAL A C 1
ATOM 815 O O . VAL A 1 99 ? -8.423 -4.257 3.343 1.00 95.75 99 VAL A O 1
ATOM 818 N N . GLU A 1 100 ? -9.455 -5.459 1.748 1.00 96.31 100 GLU A N 1
ATOM 819 C CA . GLU A 1 100 ? -10.778 -4.869 1.960 1.00 96.31 100 GLU A CA 1
ATOM 820 C C . GLU A 1 100 ? -11.262 -5.040 3.401 1.00 96.31 100 GLU A C 1
ATOM 822 O O . GLU A 1 100 ? -11.771 -4.091 3.988 1.00 96.31 100 GLU A O 1
ATOM 827 N N . GLU A 1 101 ? -11.102 -6.228 3.986 1.00 95.81 101 GLU A N 1
ATOM 828 C CA . GLU A 1 101 ? -11.514 -6.513 5.361 1.00 95.81 101 GLU A CA 1
ATOM 829 C C . GLU A 1 101 ? -10.781 -5.628 6.375 1.00 95.81 101 GLU A C 1
ATOM 831 O O . GLU A 1 101 ? -11.420 -5.060 7.263 1.00 95.81 101 GLU A O 1
ATOM 836 N N . ILE A 1 102 ? -9.464 -5.455 6.220 1.00 94.56 102 ILE A N 1
ATOM 837 C CA . ILE A 1 102 ? -8.659 -4.584 7.086 1.00 94.56 102 ILE A CA 1
ATOM 838 C C . ILE A 1 102 ? -9.152 -3.136 6.995 1.00 94.56 102 ILE A C 1
ATOM 840 O O . ILE A 1 102 ? -9.403 -2.503 8.022 1.00 94.56 102 ILE A O 1
ATOM 844 N N . VAL A 1 103 ? -9.328 -2.627 5.772 1.00 93.44 103 VAL A N 1
ATOM 845 C CA . VAL A 1 103 ? -9.762 -1.245 5.527 1.00 93.44 103 VAL A CA 1
ATOM 846 C C . VAL A 1 103 ? -11.168 -1.003 6.090 1.00 93.44 103 VAL A C 1
ATOM 848 O O . VAL A 1 103 ? -11.376 -0.029 6.816 1.00 93.44 103 VAL A O 1
ATOM 851 N N . LYS A 1 104 ? -12.117 -1.918 5.834 1.00 92.50 104 LYS A N 1
ATOM 852 C CA . LYS A 1 104 ? -13.497 -1.843 6.355 1.00 92.50 104 LYS A CA 1
ATOM 853 C C . LYS A 1 104 ? -13.522 -1.868 7.877 1.00 92.50 104 LYS A C 1
ATOM 855 O O . LYS A 1 104 ? -14.195 -1.046 8.492 1.00 92.50 104 LYS A O 1
ATOM 860 N N . SER A 1 105 ? -12.791 -2.798 8.489 1.00 88.81 105 SER A N 1
ATOM 861 C CA . SER A 1 105 ? -12.820 -2.998 9.943 1.00 88.81 105 SER A CA 1
ATOM 862 C C . SER A 1 105 ? -12.323 -1.765 10.691 1.00 88.81 105 SER A C 1
ATOM 864 O O . SER A 1 105 ? -12.937 -1.342 11.666 1.00 88.81 105 SER A O 1
ATOM 866 N N . ALA A 1 106 ? -11.256 -1.141 10.198 1.00 83.75 106 ALA A N 1
ATOM 867 C CA . ALA A 1 106 ? -10.698 0.061 10.802 1.00 83.75 106 ALA A CA 1
ATOM 868 C C . ALA A 1 106 ? -11.576 1.311 10.589 1.00 83.75 106 ALA A C 1
ATOM 870 O O . ALA A 1 106 ? -11.665 2.155 11.483 1.00 83.75 106 ALA A O 1
ATOM 871 N N . ALA A 1 107 ? -12.274 1.416 9.451 1.00 77.44 107 ALA A N 1
ATOM 872 C CA . ALA A 1 107 ? -13.276 2.463 9.237 1.00 77.44 107 ALA A CA 1
ATOM 873 C C . ALA A 1 107 ? -14.465 2.310 10.207 1.00 77.44 107 ALA A C 1
ATOM 875 O O . ALA A 1 107 ? -14.876 3.280 10.844 1.00 77.44 107 ALA A O 1
ATOM 876 N N . LEU A 1 108 ? -14.970 1.081 10.384 1.00 75.19 108 LEU A N 1
ATOM 877 C CA . LEU A 1 108 ? -16.072 0.769 11.305 1.00 75.19 108 LEU A CA 1
ATOM 878 C C . LEU A 1 108 ? -15.703 0.977 12.779 1.00 75.19 108 LEU A C 1
ATOM 880 O O . LEU A 1 108 ? -16.551 1.388 13.568 1.00 75.19 108 LEU A O 1
ATOM 884 N N . ALA A 1 109 ? -14.449 0.719 13.151 1.00 74.69 109 ALA A N 1
ATOM 885 C CA . ALA A 1 109 ? -13.945 0.958 14.501 1.00 74.69 109 ALA A CA 1
ATOM 886 C C . ALA A 1 109 ? -13.816 2.457 14.843 1.00 74.69 109 ALA A C 1
ATOM 888 O O . ALA A 1 109 ? -13.554 2.802 15.994 1.00 74.69 109 ALA A O 1
ATOM 889 N N . GLY A 1 110 ? -13.988 3.358 13.866 1.00 65.38 110 GLY A N 1
ATOM 890 C CA . GLY A 1 110 ? -13.851 4.803 14.065 1.00 65.38 110 GLY A CA 1
ATOM 891 C C . GLY A 1 110 ? -12.418 5.251 14.368 1.00 65.38 110 GLY A C 1
ATOM 892 O O . GLY A 1 110 ? -12.197 6.419 14.679 1.00 65.38 110 GLY A O 1
ATOM 893 N N . GLU A 1 111 ? -11.437 4.352 14.251 1.00 63.34 111 GLU A N 1
ATOM 894 C CA . GLU A 1 111 ? -10.019 4.642 14.488 1.00 63.34 111 GLU A CA 1
ATOM 895 C C . GLU A 1 111 ? -9.480 5.652 13.460 1.00 63.34 111 GLU A C 1
ATOM 897 O O . GLU A 1 111 ? -8.497 6.350 13.708 1.00 63.34 111 GLU A O 1
ATOM 902 N N . TYR A 1 112 ? -10.169 5.763 12.319 1.00 66.00 112 TYR A N 1
ATOM 903 C CA . TYR A 1 112 ? -9.721 6.463 11.127 1.00 66.00 112 TYR A CA 1
ATOM 904 C C . TYR A 1 112 ? -10.919 6.945 10.279 1.00 66.00 112 TYR A C 1
ATOM 906 O O . TYR A 1 112 ? -11.181 6.360 9.228 1.00 66.00 112 TYR A O 1
ATOM 914 N N . PRO A 1 113 ? -11.647 8.005 10.690 1.00 57.41 113 PRO A N 1
ATOM 915 C CA . PRO A 1 113 ? -12.841 8.462 9.975 1.00 57.41 113 PRO A CA 1
ATOM 916 C C . PRO A 1 113 ? -12.545 8.862 8.520 1.00 57.41 113 PRO A C 1
ATOM 918 O O . PRO A 1 113 ? -11.403 9.201 8.174 1.00 57.41 113 PRO A O 1
ATOM 921 N N . GLU A 1 114 ? -13.584 8.813 7.678 1.00 55.22 114 GLU A N 1
ATOM 922 C CA . GLU A 1 114 ? -13.561 9.345 6.311 1.00 55.22 114 GLU A CA 1
ATOM 923 C C . GLU A 1 114 ? -13.062 10.793 6.313 1.00 55.22 114 GLU A C 1
ATOM 925 O O . GLU A 1 114 ? -13.365 11.572 7.224 1.00 55.22 114 GLU A O 1
ATOM 930 N N . ARG A 1 115 ? -12.282 11.175 5.292 1.00 55.97 115 ARG A N 1
ATOM 931 C CA . ARG A 1 115 ? -11.936 12.587 5.105 1.00 55.97 115 ARG A CA 1
ATOM 932 C C . ARG A 1 115 ? -13.242 13.373 4.968 1.00 55.97 115 ARG A C 1
ATOM 934 O O . ARG A 1 115 ? -14.043 13.076 4.089 1.00 55.97 115 ARG A O 1
ATOM 941 N N . ALA A 1 116 ? -13.417 14.408 5.788 1.00 42.59 116 ALA A N 1
ATOM 942 C CA . ALA A 1 116 ? -14.368 15.460 5.466 1.00 42.59 116 ALA A CA 1
ATOM 943 C C . ALA A 1 116 ? -13.957 16.035 4.104 1.00 42.59 116 ALA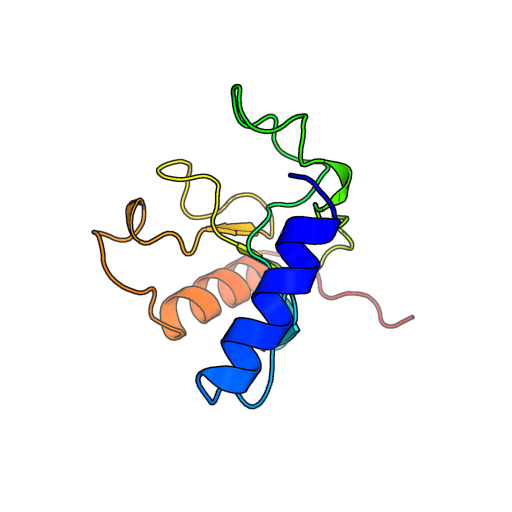 A C 1
ATOM 945 O O . ALA A 1 116 ? -12.819 16.481 3.945 1.00 42.59 116 ALA A O 1
ATOM 946 N N . SER A 1 117 ? -14.847 15.939 3.121 1.00 38.72 117 SER A N 1
ATOM 947 C CA . SER A 1 117 ? -14.644 16.490 1.786 1.00 38.72 117 SER A CA 1
ATOM 948 C C . SER A 1 117 ? -14.346 17.987 1.897 1.00 38.72 117 SER A C 1
ATOM 950 O O . SER A 1 117 ? -15.212 18.751 2.326 1.00 38.72 117 SER A O 1
ATOM 952 N N . SER A 1 118 ? -13.120 18.382 1.552 1.00 36.75 118 SER A N 1
ATOM 953 C CA . SER A 1 118 ? -12.732 19.782 1.332 1.00 36.75 118 SER A CA 1
ATOM 954 C C . SER A 1 118 ? -13.023 20.192 -0.102 1.00 36.75 118 SER A C 1
ATOM 956 O O . SER A 1 118 ? -12.726 19.370 -1.001 1.00 36.75 118 SER A O 1
#

pLDDT: mean 81.02, std 17.06, range [36.75, 96.5]

Radius of gyration: 15.77 Å; chains: 1; bounding box: 38×37×39 Å

Foldseek 3Di:
DDPVVVVVVVVVCVVVPDPDDDQKDWDQALNFIEIEHAAAALPDDDQPDPPPVCSVVHDHPPLGAYEYEDSACPDQDDQSYGHQHCNVVVNDGDDSVVVNCVVNVCCVVVVRDDDPDD

Sequence (118 aa):
MNKRKAEGARDSYFQAGFKTLQLDSTLEIADQQVLLTHMPYSSDIVIDGYDEQFQEYRPKNEGLWLLHGHVHEKWKTKNRMINVGVDVWEFRPVPMSSVEEIVKSAALAGEYPERASS

Secondary structure (DSSP, 8-state):
--HHHHHHHHHHHHHTT-S---SEEEEEETTEEEEEESSPPTTS---TTT-GGGGGGSPP--S-EEEE-SSTTS-SEETTEEE--GGGTTTSPPPHHHHHHHHHHHHHTTSSPPPP--